Protein AF-D7GNT5-F1 (afdb_monomer_lite)

Foldseek 3Di:
DFQAPDVVDALPLVLQDPDDPPPDPDPVSQWDQHGPRDTDGDLHADDPPPDDRLVSQQVSVVVCVVNVVPVPDPDDDDDADPPDDDPSSCCCVVVVVDPDDDDDD

pLDDT: mean 71.59, std 17.7, range [32.31, 88.5]

Radius of gyration: 14.23 Å; chains: 1; bounding box: 38×40×34 Å

Sequence (105 aa):
PGSSCTPRRRTPSSAWRPRRAASRISSSRTMKMGYKDIKCVESGGPEPGVGCAGRGVITSINFLEENGAYEDIDYVSYDVLGDVVCGGFAMPIRENKAQEIYIVM

Secondary structure (DSSP, 8-state):
------TTS---GGGG--SS--S---HHHH-EE-GGG-EE-----PPTTTS-HHHHHHHHHHHHHHTTTTTT-S-------SSS--TTTTHHHHTT--S------

Structure (mmCIF, N/CA/C/O backbone):
data_AF-D7GNT5-F1
#
_entry.id   AF-D7GNT5-F1
#
loop_
_atom_site.group_PDB
_atom_site.id
_atom_site.type_symbol
_atom_site.label_atom_id
_atom_site.label_alt_id
_atom_site.label_comp_id
_atom_site.label_asym_id
_atom_site.label_entity_id
_atom_site.label_seq_id
_atom_site.pdbx_PDB_ins_code
_atom_site.Cartn_x
_atom_site.Cartn_y
_atom_site.Cartn_z
_atom_site.occupancy
_atom_site.B_iso_or_equiv
_atom_site.auth_seq_id
_atom_site.auth_comp_id
_atom_site.auth_asym_id
_atom_site.auth_atom_id
_atom_site.pdbx_PDB_model_num
ATOM 1 N N . PRO A 1 1 ? -25.714 8.168 -2.399 1.00 34.19 1 PRO A N 1
ATOM 2 C CA . PRO A 1 1 ? -25.724 7.609 -1.027 1.00 34.19 1 PRO A CA 1
ATOM 3 C C . PRO A 1 1 ? -24.938 6.287 -0.979 1.00 34.19 1 PRO A C 1
ATOM 5 O O . PRO A 1 1 ? -25.417 5.276 -1.475 1.00 34.19 1 PRO A O 1
ATOM 8 N N . GLY A 1 2 ? -23.699 6.328 -0.481 1.00 35.97 2 GLY A N 1
ATOM 9 C CA . GLY A 1 2 ? -22.806 5.164 -0.404 1.00 35.97 2 GLY A CA 1
ATOM 10 C C . GLY A 1 2 ? -21.451 5.445 -1.044 1.00 35.97 2 GLY A C 1
ATOM 11 O O . GLY A 1 2 ? -21.226 5.135 -2.211 1.00 35.97 2 GLY A O 1
ATOM 12 N N . SER A 1 3 ? -20.564 6.076 -0.280 1.00 42.72 3 SER A N 1
ATOM 13 C CA . SER A 1 3 ? -19.150 6.316 -0.571 1.00 42.72 3 SER A CA 1
ATOM 14 C C . SER A 1 3 ? -18.362 5.004 -0.597 1.00 42.72 3 SER A C 1
ATOM 16 O O . SER A 1 3 ? -17.497 4.775 0.231 1.00 42.72 3 SER A O 1
ATOM 18 N N . SER A 1 4 ? -18.641 4.095 -1.526 1.00 38.69 4 SER A N 1
ATOM 19 C CA . SER A 1 4 ? -17.766 2.939 -1.709 1.00 38.69 4 SER A CA 1
ATOM 20 C C . SER A 1 4 ? -16.433 3.415 -2.295 1.00 38.69 4 SER A C 1
ATOM 22 O O . SER A 1 4 ? -16.408 4.072 -3.343 1.00 38.69 4 SER A O 1
ATOM 24 N N . CYS A 1 5 ? -15.316 3.075 -1.640 1.00 47.84 5 CYS A N 1
ATOM 25 C CA . CYS A 1 5 ? -14.009 2.987 -2.295 1.00 47.84 5 CYS A CA 1
ATOM 26 C C . CYS A 1 5 ? -14.102 1.877 -3.348 1.00 47.84 5 CYS A C 1
ATOM 28 O O . CYS A 1 5 ? -13.650 0.759 -3.158 1.00 47.84 5 CYS A O 1
ATOM 30 N N . THR A 1 6 ? -14.818 2.145 -4.433 1.00 43.84 6 THR A N 1
ATOM 31 C CA . THR A 1 6 ? -14.831 1.288 -5.609 1.00 43.84 6 THR A CA 1
ATOM 32 C C . THR A 1 6 ? -13.571 1.594 -6.417 1.00 43.84 6 THR A C 1
ATOM 34 O O . THR A 1 6 ? -13.186 2.766 -6.495 1.00 43.84 6 THR A O 1
ATOM 37 N N . PRO A 1 7 ? -12.982 0.608 -7.120 1.00 42.84 7 PRO A N 1
ATOM 38 C CA . PRO A 1 7 ? -11.807 0.799 -7.988 1.00 42.84 7 PRO A CA 1
ATOM 39 C C . PRO A 1 7 ? -11.959 1.915 -9.048 1.00 42.84 7 PRO A C 1
ATOM 41 O O . PRO A 1 7 ? -10.994 2.325 -9.694 1.00 42.84 7 PRO A O 1
ATOM 44 N N . ARG A 1 8 ? -13.188 2.420 -9.247 1.00 34.34 8 ARG A N 1
ATOM 45 C CA . ARG A 1 8 ? -13.542 3.532 -10.141 1.00 34.34 8 ARG A CA 1
ATOM 46 C C . ARG A 1 8 ? -13.355 4.930 -9.535 1.00 34.34 8 ARG A C 1
ATOM 48 O O . ARG A 1 8 ? -13.261 5.884 -10.301 1.00 34.34 8 ARG A O 1
ATOM 55 N N . ARG A 1 9 ? -13.285 5.095 -8.207 1.00 42.41 9 ARG A N 1
ATOM 56 C CA . ARG A 1 9 ? -13.060 6.398 -7.541 1.00 42.41 9 ARG A CA 1
ATOM 57 C C . ARG A 1 9 ? -11.678 6.459 -6.893 1.00 42.41 9 ARG A C 1
ATOM 59 O O . ARG A 1 9 ? -11.554 6.734 -5.703 1.00 42.41 9 ARG A O 1
ATOM 66 N N . ARG A 1 10 ? -10.641 6.267 -7.713 1.00 47.25 10 ARG A N 1
ATOM 67 C CA . ARG A 1 10 ? -9.232 6.419 -7.320 1.00 47.25 10 ARG A CA 1
ATOM 68 C C . ARG A 1 10 ? -9.016 7.740 -6.569 1.00 47.25 10 ARG A C 1
ATOM 70 O O . ARG A 1 10 ? -9.632 8.771 -6.889 1.00 47.25 10 ARG A O 1
ATOM 77 N N . THR A 1 11 ? -8.173 7.744 -5.540 1.00 54.84 11 THR A N 1
ATOM 78 C CA . THR A 1 11 ? -7.576 9.009 -5.091 1.00 54.84 11 THR A CA 1
ATOM 79 C C . THR A 1 11 ? -6.776 9.570 -6.277 1.00 54.84 11 THR A C 1
ATOM 81 O O . THR A 1 11 ? -6.310 8.808 -7.131 1.00 54.84 11 THR A O 1
ATOM 84 N N . PRO A 1 12 ? -6.719 10.897 -6.461 1.00 50.97 12 PRO A N 1
ATOM 85 C CA . PRO A 1 12 ? -6.016 11.458 -7.605 1.00 50.97 12 PRO A CA 1
ATOM 86 C C . PRO A 1 12 ? -4.539 11.044 -7.541 1.00 50.97 12 PRO A C 1
ATOM 88 O O . PRO A 1 12 ? -3.802 11.515 -6.682 1.00 50.97 12 PRO A O 1
ATOM 91 N N . SER A 1 13 ? -4.094 10.190 -8.470 1.00 47.94 13 SER A N 1
ATOM 92 C CA . SER A 1 13 ? -2.691 9.754 -8.591 1.00 47.94 13 SER A CA 1
ATOM 93 C C . SER A 1 13 ? -1.727 10.926 -8.817 1.00 47.94 13 SER A C 1
ATOM 95 O O . SER A 1 13 ? -0.528 10.818 -8.573 1.00 47.94 13 SER A O 1
ATOM 97 N N . SER A 1 14 ? -2.256 12.083 -9.228 1.00 47.12 14 SER A N 1
ATOM 98 C CA . SER A 1 14 ? -1.528 13.348 -9.305 1.00 47.12 14 SER A CA 1
ATOM 99 C C . SER A 1 14 ? -1.063 13.885 -7.947 1.00 47.12 14 SER A C 1
ATOM 101 O O . SER A 1 14 ? -0.175 14.735 -7.933 1.00 47.12 14 SER A O 1
ATOM 103 N N . ALA A 1 15 ? -1.595 13.385 -6.825 1.00 49.44 15 ALA A N 1
ATOM 104 C CA . ALA A 1 15 ? -1.106 13.708 -5.485 1.00 49.44 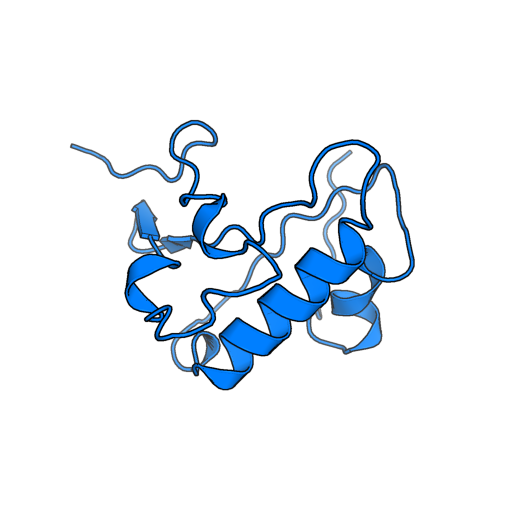15 ALA A CA 1
ATOM 105 C C . ALA A 1 15 ? 0.327 13.203 -5.237 1.00 49.44 15 ALA A C 1
ATOM 107 O O . ALA A 1 15 ? 1.013 13.756 -4.390 1.00 49.44 15 ALA A O 1
ATOM 108 N N . TRP A 1 16 ? 0.805 12.217 -6.006 1.00 49.56 16 TRP A N 1
ATOM 109 C CA . TRP A 1 16 ? 2.090 11.543 -5.780 1.00 49.56 16 TRP A CA 1
ATOM 110 C C . TRP A 1 16 ? 3.151 11.815 -6.859 1.00 49.56 16 TRP A C 1
ATOM 112 O O . TRP A 1 16 ? 4.133 11.084 -6.961 1.00 49.56 16 TRP A O 1
ATOM 122 N N . ARG A 1 17 ? 2.994 12.859 -7.694 1.00 46.66 17 ARG A N 1
ATOM 123 C CA . ARG A 1 17 ? 3.966 13.172 -8.764 1.00 46.66 17 ARG A CA 1
ATOM 124 C C . ARG A 1 17 ? 5.349 13.545 -8.187 1.00 46.66 17 ARG A C 1
ATOM 126 O O . ARG A 1 17 ? 5.480 14.591 -7.546 1.00 46.66 17 ARG A O 1
ATOM 133 N N . PRO A 1 18 ? 6.420 12.782 -8.485 1.00 47.06 18 PRO A N 1
ATOM 134 C CA . PRO A 1 18 ? 7.756 13.090 -8.003 1.00 47.06 18 PRO A CA 1
ATOM 135 C C . PRO A 1 18 ? 8.441 14.070 -8.965 1.00 47.06 18 PRO A C 1
ATOM 137 O O . PRO A 1 18 ? 8.994 13.655 -9.979 1.00 47.06 18 PRO A O 1
ATOM 140 N N . ARG A 1 19 ? 8.382 15.370 -8.636 1.00 40.97 19 ARG A N 1
ATOM 141 C CA . ARG A 1 19 ? 9.358 16.462 -8.905 1.00 40.97 19 ARG A CA 1
ATOM 142 C C . ARG A 1 19 ? 8.626 17.806 -9.097 1.00 40.97 19 ARG A C 1
ATOM 144 O O . ARG A 1 19 ? 7.865 17.977 -10.040 1.00 40.97 19 ARG A O 1
ATOM 151 N N . ARG A 1 20 ? 8.960 18.766 -8.218 1.00 32.34 20 ARG A N 1
ATOM 152 C CA . ARG A 1 20 ? 8.635 20.219 -8.179 1.00 32.34 20 ARG A CA 1
ATOM 153 C C . ARG A 1 20 ? 7.404 20.737 -7.416 1.00 32.34 20 ARG A C 1
ATOM 155 O O . ARG A 1 20 ? 7.358 21.941 -7.209 1.00 32.34 20 ARG A O 1
ATOM 162 N N . ALA A 1 21 ? 6.490 19.914 -6.903 1.00 35.72 21 ALA A N 1
ATOM 163 C CA . ALA A 1 21 ? 5.330 20.416 -6.139 1.00 35.72 21 ALA A CA 1
ATOM 164 C C . ALA A 1 21 ? 5.177 19.772 -4.748 1.00 35.72 21 ALA A C 1
ATOM 166 O O . ALA A 1 21 ? 4.081 19.415 -4.336 1.00 35.72 21 ALA A O 1
ATOM 167 N N . ALA A 1 22 ? 6.280 19.634 -4.007 1.00 40.44 22 ALA A N 1
ATOM 168 C CA . ALA A 1 22 ? 6.268 19.201 -2.604 1.00 40.44 22 ALA A CA 1
ATOM 169 C C . ALA A 1 22 ? 5.886 20.339 -1.629 1.00 40.44 22 ALA A C 1
ATOM 171 O O . ALA A 1 22 ? 6.259 20.319 -0.460 1.00 40.44 22 ALA A O 1
ATOM 172 N N . SER A 1 23 ? 5.163 21.362 -2.087 1.00 32.31 23 SER A N 1
ATOM 173 C CA . SER A 1 23 ? 4.596 22.386 -1.213 1.00 32.31 23 SER A CA 1
ATOM 174 C C . SER A 1 23 ? 3.168 21.984 -0.827 1.00 32.31 23 SER A C 1
ATOM 176 O O . SER A 1 23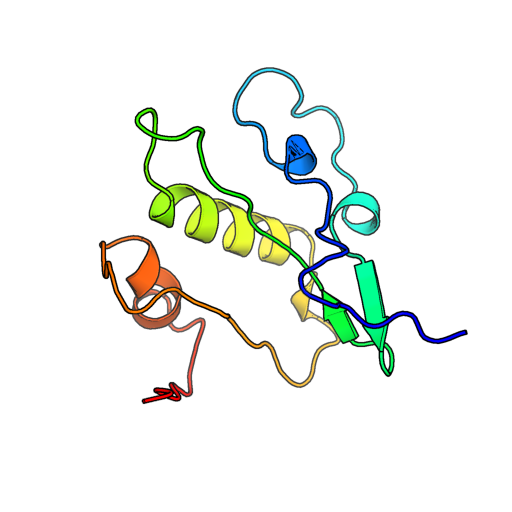 ? 2.199 22.304 -1.508 1.00 32.31 23 SER A O 1
ATOM 178 N N . ARG A 1 24 ? 3.063 21.287 0.313 1.00 32.88 24 ARG A N 1
ATOM 179 C CA . ARG A 1 24 ? 1.827 20.982 1.065 1.00 32.88 24 ARG A CA 1
ATOM 180 C C . ARG A 1 24 ? 0.839 20.020 0.390 1.00 32.88 24 ARG A C 1
ATOM 182 O O . ARG A 1 24 ? -0.281 20.393 0.040 1.00 32.88 24 ARG A O 1
ATOM 189 N N . ILE A 1 25 ? 1.195 18.739 0.330 1.00 50.97 25 ILE A N 1
ATOM 190 C CA . ILE A 1 25 ? 0.177 17.680 0.309 1.00 50.97 25 ILE A CA 1
ATOM 191 C C . ILE A 1 25 ? -0.287 17.509 1.760 1.00 50.97 25 ILE A C 1
ATOM 193 O O . ILE A 1 25 ? 0.453 17.006 2.594 1.00 50.97 25 ILE A O 1
ATOM 197 N N . SER A 1 26 ? -1.480 18.008 2.083 1.00 43.62 26 SER A N 1
ATOM 198 C CA . SER A 1 26 ? -2.125 17.728 3.371 1.00 43.62 26 SER A CA 1
ATOM 199 C C . SER A 1 26 ? -2.650 16.292 3.358 1.00 43.62 26 SER A C 1
ATOM 201 O O . SER A 1 26 ? -3.268 15.896 2.368 1.00 43.62 26 SER A O 1
ATOM 203 N N . SER A 1 27 ? -2.471 15.543 4.450 1.00 55.34 27 SER A N 1
ATOM 204 C CA . SER A 1 27 ? -2.973 14.169 4.637 1.00 55.34 27 SER A CA 1
ATOM 205 C C . SER A 1 27 ? -4.455 14.015 4.261 1.00 55.34 27 SER A C 1
ATOM 207 O O . SER A 1 27 ? -4.863 12.997 3.705 1.00 55.34 27 SER A O 1
ATOM 209 N N . SER A 1 28 ? -5.244 15.078 4.458 1.00 55.12 28 SER A N 1
ATOM 210 C CA . SER A 1 28 ? -6.669 15.160 4.101 1.00 55.12 28 SER A CA 1
ATOM 211 C C . SER A 1 28 ? -6.967 15.100 2.596 1.00 55.12 28 SER A C 1
ATOM 213 O O . SER A 1 28 ? -8.083 14.782 2.198 1.00 55.12 28 SER A O 1
ATOM 215 N N . ARG A 1 29 ? -5.990 15.414 1.737 1.00 57.94 29 ARG A N 1
ATOM 216 C CA . ARG A 1 29 ? -6.151 15.453 0.274 1.00 57.94 29 ARG A CA 1
ATOM 217 C C . ARG A 1 29 ? -5.780 14.127 -0.396 1.00 57.94 29 ARG A C 1
ATOM 219 O O . ARG A 1 29 ? -6.173 13.895 -1.542 1.00 57.94 29 ARG A O 1
ATOM 226 N N . THR A 1 30 ? -5.049 13.271 0.314 1.00 68.50 30 THR A N 1
ATOM 227 C CA . THR A 1 30 ? -4.593 11.961 -0.170 1.00 68.50 30 THR A CA 1
ATOM 228 C C . THR A 1 30 ? -5.473 10.828 0.356 1.00 68.50 30 THR A C 1
ATOM 230 O O . THR A 1 30 ? -5.738 9.884 -0.384 1.00 68.50 30 THR A O 1
ATOM 233 N N . MET A 1 31 ? -5.973 10.945 1.592 1.00 75.38 31 MET A N 1
ATOM 234 C CA . MET A 1 31 ? -6.919 10.000 2.189 1.00 75.38 31 MET A CA 1
ATOM 235 C C . MET A 1 31 ? -8.362 10.310 1.787 1.00 75.38 31 MET A C 1
ATOM 237 O O . MET A 1 31 ? -8.810 11.453 1.860 1.00 75.38 31 MET A O 1
ATOM 241 N N . LYS A 1 32 ? -9.115 9.280 1.396 1.00 81.62 32 LYS A N 1
ATOM 242 C CA . LYS A 1 32 ? -10.569 9.360 1.202 1.00 81.62 32 LYS A CA 1
ATOM 243 C C . LYS A 1 32 ? -11.278 8.438 2.185 1.00 81.62 32 LYS A C 1
ATOM 245 O O . LYS A 1 32 ? -10.872 7.293 2.345 1.00 81.62 32 LYS A O 1
ATOM 250 N N . MET A 1 33 ? -12.364 8.926 2.779 1.00 82.69 33 MET A N 1
ATOM 251 C CA . MET A 1 33 ? -13.257 8.102 3.593 1.00 82.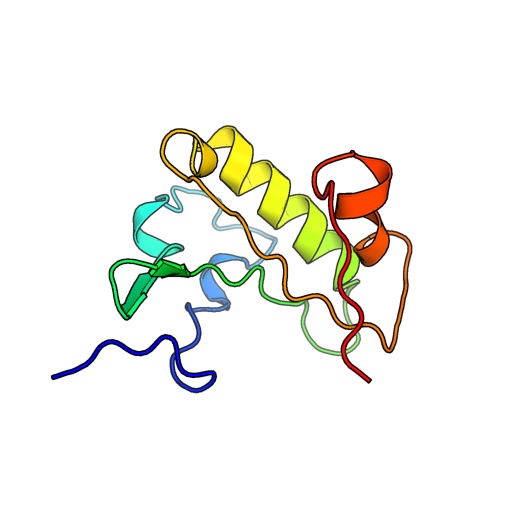69 33 MET A CA 1
ATOM 252 C C . MET A 1 33 ? -14.209 7.319 2.686 1.00 82.69 33 MET A C 1
ATOM 254 O O . MET A 1 33 ? -14.903 7.890 1.837 1.00 82.69 33 MET A O 1
ATOM 258 N N . GLY A 1 34 ? -14.178 6.002 2.841 1.00 80.56 34 GLY A N 1
ATOM 259 C CA . GLY A 1 34 ? -14.928 5.024 2.076 1.00 80.56 34 GLY A CA 1
ATOM 260 C C . GLY A 1 34 ? -16.211 4.571 2.766 1.00 80.56 34 GLY A C 1
ATOM 261 O O . GLY A 1 34 ? -16.903 5.335 3.439 1.00 80.56 34 GLY A O 1
ATOM 262 N N . TYR A 1 35 ? -16.562 3.307 2.536 1.00 82.94 35 TYR A N 1
ATOM 263 C CA . TYR A 1 35 ? -17.716 2.670 3.157 1.00 82.94 35 TYR A CA 1
ATOM 264 C C . TYR A 1 35 ? -17.366 2.328 4.603 1.00 82.94 35 TYR A C 1
ATOM 266 O O . TYR A 1 35 ? -16.243 1.901 4.846 1.00 82.94 35 TYR A O 1
ATOM 274 N N . LYS A 1 36 ? -18.308 2.492 5.542 1.00 84.31 36 LYS A N 1
ATOM 275 C CA . LYS A 1 36 ? -18.079 2.236 6.979 1.00 84.31 36 LYS A CA 1
ATOM 276 C C . LYS A 1 36 ? -16.810 2.917 7.518 1.00 84.31 36 LYS A C 1
ATOM 278 O O . LYS A 1 36 ? -16.036 2.299 8.235 1.00 84.31 36 LYS A O 1
ATOM 283 N N . ASP A 1 37 ? -16.575 4.160 7.101 1.00 81.06 37 ASP A N 1
ATOM 284 C CA . ASP A 1 37 ? -15.439 4.970 7.552 1.00 81.06 37 ASP A CA 1
ATOM 285 C C . ASP A 1 37 ? -14.048 4.364 7.284 1.00 81.06 37 ASP A C 1
ATOM 287 O O . ASP A 1 37 ? -13.056 4.739 7.906 1.00 81.06 37 ASP A O 1
ATOM 291 N N . ILE A 1 38 ? -13.940 3.472 6.294 1.00 83.00 38 ILE A N 1
ATOM 292 C CA . ILE A 1 38 ? -12.650 2.928 5.862 1.00 83.00 38 ILE A CA 1
ATOM 293 C C . ILE A 1 38 ? -11.815 4.043 5.223 1.00 83.00 38 ILE A C 1
ATOM 295 O O . ILE A 1 38 ? -12.229 4.658 4.238 1.00 83.00 38 ILE A O 1
ATOM 299 N N . LYS A 1 39 ? -10.616 4.285 5.755 1.00 84.88 39 LYS A N 1
ATOM 300 C CA . LYS A 1 39 ? -9.640 5.228 5.195 1.00 84.88 39 LYS A CA 1
ATOM 301 C C . LYS A 1 39 ? -8.929 4.574 4.005 1.00 84.88 39 LYS A C 1
ATOM 303 O O . LYS A 1 39 ? -8.213 3.594 4.174 1.00 84.88 39 LYS A O 1
ATOM 308 N N . CYS A 1 40 ? -9.111 5.117 2.804 1.00 84.88 40 CYS A N 1
ATOM 309 C CA . CYS A 1 40 ? -8.493 4.612 1.576 1.00 84.88 40 CYS A CA 1
ATOM 310 C C . CYS A 1 40 ? -7.394 5.559 1.086 1.00 84.88 40 CYS A C 1
ATOM 312 O O . CYS A 1 40 ? -7.607 6.774 0.982 1.00 84.88 40 CYS A O 1
ATOM 314 N N . VAL A 1 41 ? -6.245 4.991 0.717 1.00 84.44 41 VAL A N 1
ATOM 315 C CA . VAL A 1 41 ? -5.117 5.693 0.093 1.00 84.44 41 VAL A CA 1
ATOM 316 C C . VAL A 1 41 ? -4.646 4.894 -1.112 1.00 84.44 41 VAL A C 1
ATOM 318 O O . VAL A 1 41 ? -4.597 3.673 -1.067 1.00 84.44 41 VAL A O 1
ATOM 321 N N . GLU A 1 42 ? -4.257 5.599 -2.170 1.00 85.06 42 GLU A N 1
ATOM 322 C CA . GLU A 1 42 ? -3.519 5.010 -3.288 1.00 85.06 42 GLU A CA 1
ATOM 323 C C . GLU A 1 42 ? -2.134 5.643 -3.309 1.00 85.06 42 GLU A C 1
ATOM 325 O O . GLU A 1 42 ? -2.018 6.872 -3.252 1.00 85.06 42 GLU A O 1
ATOM 330 N N . SER A 1 43 ? -1.102 4.812 -3.426 1.00 80.44 43 SER A N 1
ATOM 331 C CA . SER A 1 43 ? 0.292 5.236 -3.613 1.00 80.44 43 SER A CA 1
ATOM 332 C C . SER A 1 43 ? 0.526 5.886 -4.979 1.00 80.44 43 SER A C 1
ATOM 334 O O . SER A 1 43 ? 1.393 6.741 -5.145 1.00 80.44 43 SER A O 1
ATOM 336 N N . GLY A 1 44 ? -0.267 5.488 -5.978 1.00 78.56 44 GLY A N 1
ATOM 337 C CA . GLY A 1 44 ? -0.004 5.819 -7.371 1.00 78.56 44 GLY A CA 1
ATOM 338 C C . GLY A 1 44 ? 1.207 5.061 -7.929 1.00 78.56 44 GLY A C 1
ATOM 339 O O . GLY A 1 44 ? 1.961 4.397 -7.222 1.00 78.56 44 GLY A O 1
ATOM 340 N N . GLY A 1 45 ? 1.385 5.146 -9.243 1.00 77.81 45 GLY A N 1
ATOM 341 C CA . GLY A 1 45 ? 2.494 4.514 -9.948 1.00 77.81 45 GLY A CA 1
ATOM 342 C C . GLY A 1 45 ? 3.226 5.518 -10.834 1.00 77.81 45 GLY A C 1
ATOM 343 O O . GLY A 1 45 ? 2.651 6.550 -11.198 1.00 77.81 45 GLY A O 1
ATOM 344 N N . PRO A 1 46 ? 4.490 5.241 -11.190 1.00 78.94 46 PRO A N 1
ATOM 345 C CA . PRO A 1 46 ? 5.185 6.013 -12.209 1.00 78.94 46 PRO A CA 1
ATOM 346 C C . PRO A 1 46 ? 4.470 5.886 -13.560 1.00 78.94 46 PRO A C 1
ATOM 348 O O . PRO A 1 46 ? 3.708 4.946 -13.794 1.00 78.94 46 PRO A O 1
ATOM 351 N N . GLU A 1 47 ? 4.740 6.822 -14.468 1.00 81.25 47 GLU A N 1
ATOM 352 C CA . GLU A 1 47 ? 4.287 6.689 -15.852 1.00 81.25 47 GLU A CA 1
ATOM 353 C C . GLU A 1 47 ? 4.838 5.389 -16.476 1.00 81.25 47 GLU A C 1
ATOM 355 O O . GLU A 1 47 ? 5.977 4.998 -16.172 1.00 81.25 47 GLU A O 1
ATOM 360 N N . PRO A 1 48 ? 4.048 4.701 -17.327 1.00 81.31 48 PRO A N 1
ATOM 361 C CA . PRO A 1 48 ? 4.462 3.447 -17.945 1.00 81.31 48 PRO A CA 1
ATOM 362 C C . PRO A 1 4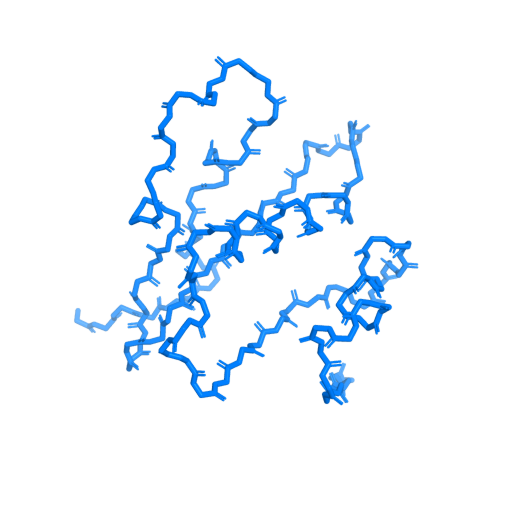8 ? 5.821 3.580 -18.642 1.00 81.31 48 PRO A C 1
ATOM 364 O O . PRO A 1 48 ? 6.015 4.462 -19.473 1.00 81.31 48 PRO A O 1
ATOM 367 N N . GLY A 1 49 ? 6.767 2.708 -18.288 1.00 80.75 49 GLY A N 1
ATOM 368 C CA . GLY A 1 49 ? 8.108 2.676 -18.883 1.00 80.75 49 GLY A CA 1
ATOM 369 C C . GLY A 1 49 ? 9.139 3.649 -18.292 1.00 80.75 49 GLY A C 1
ATOM 370 O O . GLY A 1 49 ? 10.283 3.623 -18.731 1.00 80.75 49 GLY A O 1
ATOM 371 N N . VAL A 1 50 ? 8.786 4.478 -17.296 1.00 82.19 50 VAL A N 1
ATOM 372 C CA . VAL A 1 50 ? 9.683 5.538 -16.774 1.00 82.19 50 VAL A CA 1
ATOM 373 C C . VAL A 1 50 ? 10.218 5.258 -15.360 1.00 82.19 50 VAL A C 1
ATOM 375 O O . VAL A 1 50 ? 11.245 5.811 -14.967 1.00 82.19 50 VAL A O 1
ATOM 378 N N . GLY A 1 51 ? 9.568 4.402 -14.564 1.00 79.56 51 GLY A N 1
ATOM 379 C CA . GLY A 1 51 ? 9.965 4.204 -13.166 1.00 79.56 51 GLY A CA 1
ATOM 380 C C . GLY A 1 51 ? 9.602 2.855 -12.555 1.00 79.56 51 GLY A C 1
ATOM 381 O O . GLY A 1 51 ? 9.011 1.991 -13.195 1.00 79.56 51 GLY A O 1
ATOM 382 N N . CYS A 1 52 ? 9.948 2.695 -11.273 1.00 81.50 52 CYS A N 1
ATOM 383 C CA . CYS A 1 52 ? 9.663 1.498 -10.482 1.00 81.50 52 CYS A CA 1
ATOM 384 C C . CYS A 1 52 ? 8.452 1.725 -9.568 1.00 81.50 52 CYS A C 1
ATOM 386 O O . CYS A 1 52 ? 8.523 2.529 -8.636 1.00 81.50 52 CYS A O 1
ATOM 388 N N . ALA A 1 53 ? 7.366 0.985 -9.807 1.00 81.56 53 ALA A N 1
ATOM 389 C CA . ALA A 1 53 ? 6.164 1.025 -8.971 1.00 81.56 53 ALA A CA 1
ATOM 390 C C . ALA A 1 53 ? 6.470 0.685 -7.503 1.00 81.56 53 ALA A C 1
ATOM 392 O O . ALA A 1 53 ? 5.996 1.373 -6.603 1.00 81.56 53 ALA A O 1
ATOM 393 N N . GLY A 1 54 ? 7.366 -0.281 -7.265 1.00 81.31 54 GLY A N 1
ATOM 394 C CA . GLY A 1 54 ? 7.787 -0.660 -5.917 1.00 81.31 54 GLY A CA 1
ATOM 395 C C . GLY A 1 54 ? 8.393 0.500 -5.121 1.00 81.31 54 GLY A C 1
ATOM 396 O O . GLY A 1 54 ? 8.132 0.620 -3.931 1.00 81.31 54 GLY A O 1
ATOM 397 N N . ARG A 1 55 ? 9.136 1.417 -5.760 1.00 83.00 55 ARG A N 1
ATOM 398 C CA . ARG A 1 55 ? 9.675 2.602 -5.064 1.00 83.00 55 ARG A CA 1
ATOM 399 C C . ARG A 1 55 ? 8.566 3.573 -4.648 1.00 83.00 55 ARG A C 1
ATOM 401 O O . ARG A 1 55 ? 8.667 4.175 -3.586 1.00 83.00 55 ARG A O 1
ATOM 408 N N . GLY A 1 56 ? 7.515 3.695 -5.461 1.00 83.12 56 GLY A N 1
ATOM 409 C CA . GLY A 1 56 ? 6.337 4.504 -5.141 1.00 83.12 56 GLY A CA 1
ATOM 410 C C . GLY A 1 56 ? 5.597 3.987 -3.907 1.00 83.12 56 GLY A C 1
ATOM 411 O O . GLY A 1 56 ? 5.242 4.780 -3.038 1.00 83.12 56 GLY A O 1
ATOM 412 N N . VAL A 1 57 ? 5.452 2.664 -3.781 1.00 83.38 57 VAL A N 1
ATOM 413 C CA . VAL A 1 57 ? 4.823 2.025 -2.612 1.00 83.38 57 VAL A CA 1
ATOM 414 C C . VAL A 1 57 ? 5.593 2.338 -1.328 1.00 83.38 57 VAL A C 1
ATOM 416 O O . VAL A 1 57 ? 4.997 2.840 -0.381 1.00 83.38 57 VAL A O 1
ATOM 419 N N . ILE A 1 58 ? 6.918 2.148 -1.321 1.00 84.69 58 ILE A N 1
ATOM 420 C CA . ILE A 1 58 ? 7.765 2.428 -0.145 1.00 84.69 58 ILE A CA 1
ATOM 421 C C . ILE A 1 58 ? 7.635 3.889 0.293 1.00 84.69 58 ILE A C 1
ATOM 423 O O . ILE A 1 58 ? 7.372 4.181 1.457 1.00 84.69 58 ILE A O 1
ATOM 427 N N . THR A 1 59 ? 7.795 4.823 -0.651 1.00 84.06 59 THR A N 1
ATOM 428 C CA . THR A 1 59 ? 7.680 6.259 -0.358 1.00 84.06 59 THR A CA 1
ATOM 429 C C . THR A 1 59 ? 6.294 6.611 0.171 1.00 84.06 59 THR A C 1
ATOM 431 O O . THR A 1 59 ? 6.177 7.476 1.035 1.00 84.06 59 THR A O 1
ATOM 434 N N . SER A 1 60 ? 5.256 5.918 -0.301 1.00 84.00 60 SER A N 1
ATOM 435 C CA . SER A 1 60 ? 3.894 6.181 0.147 1.00 84.00 60 SER A CA 1
ATOM 436 C C . SER A 1 60 ? 3.631 5.734 1.570 1.00 84.00 60 SER A C 1
ATOM 438 O O . SER A 1 60 ? 3.033 6.474 2.347 1.00 84.00 60 SER A O 1
ATOM 440 N N . ILE A 1 61 ? 4.128 4.552 1.924 1.00 85.44 61 ILE A N 1
ATOM 441 C CA . ILE A 1 61 ? 4.002 4.012 3.274 1.00 85.44 61 ILE A CA 1
ATOM 442 C C . ILE A 1 61 ? 4.753 4.900 4.271 1.00 85.44 61 ILE A C 1
ATOM 444 O O . ILE A 1 61 ? 4.179 5.264 5.294 1.00 85.44 61 ILE A O 1
ATOM 448 N N . ASN A 1 62 ? 5.988 5.298 3.949 1.00 84.94 62 ASN A N 1
ATOM 449 C CA . ASN A 1 62 ? 6.802 6.136 4.835 1.00 84.94 62 ASN A CA 1
ATOM 450 C C . ASN A 1 62 ? 6.175 7.519 5.049 1.00 84.94 62 ASN A C 1
ATOM 452 O O . ASN A 1 62 ? 6.118 8.006 6.170 1.00 84.94 62 ASN A O 1
ATOM 456 N N . PHE A 1 63 ? 5.626 8.128 3.998 1.00 85.00 63 PHE A N 1
ATOM 457 C CA . PHE A 1 63 ? 4.934 9.408 4.131 1.00 85.00 63 PHE A CA 1
ATOM 458 C C . PHE A 1 63 ? 3.670 9.304 5.000 1.00 85.00 63 PHE A C 1
ATOM 460 O O . PHE A 1 63 ? 3.390 10.210 5.778 1.00 85.00 63 PHE A O 1
ATOM 467 N N . LEU A 1 64 ? 2.889 8.223 4.889 1.00 84.31 64 LEU A N 1
ATOM 468 C CA . LEU A 1 64 ? 1.714 8.022 5.748 1.00 84.31 64 LEU A CA 1
ATOM 469 C C . LEU A 1 64 ? 2.101 7.848 7.220 1.00 84.31 64 LEU A C 1
ATOM 471 O O . LEU A 1 64 ? 1.415 8.369 8.096 1.00 84.31 64 LEU A O 1
ATOM 475 N N . GLU A 1 65 ? 3.211 7.160 7.472 1.00 84.25 65 GLU A N 1
ATOM 476 C CA . GLU A 1 65 ? 3.766 6.967 8.810 1.00 84.25 65 GLU A CA 1
ATOM 477 C C . GLU A 1 65 ? 4.229 8.289 9.430 1.00 84.25 65 GLU A C 1
ATOM 479 O O . GLU A 1 65 ? 3.806 8.630 10.530 1.00 84.25 65 GLU A O 1
ATOM 484 N N . GLU A 1 66 ? 4.992 9.096 8.685 1.00 84.75 66 GLU A N 1
ATOM 485 C CA . GLU A 1 66 ? 5.445 10.429 9.118 1.00 84.75 66 GLU A CA 1
ATOM 486 C C . GLU A 1 66 ? 4.287 11.396 9.415 1.00 84.75 66 GLU A C 1
ATOM 488 O O . GLU A 1 66 ? 4.445 12.346 10.179 1.00 84.75 66 GLU A O 1
ATOM 493 N N . ASN A 1 67 ? 3.118 11.170 8.811 1.00 83.19 67 ASN A N 1
ATOM 494 C CA . ASN A 1 67 ? 1.918 11.980 9.012 1.00 83.19 67 ASN A CA 1
ATOM 495 C C . ASN A 1 67 ? 0.938 11.385 10.042 1.00 83.19 67 ASN A C 1
ATOM 497 O O . ASN A 1 67 ? -0.195 11.864 10.124 1.00 83.19 67 ASN A O 1
ATOM 501 N N . GLY A 1 68 ? 1.335 10.347 10.789 1.00 82.94 68 GLY A N 1
ATOM 502 C CA . GLY A 1 68 ? 0.521 9.763 11.861 1.00 82.94 68 GLY A CA 1
ATOM 503 C C . GLY A 1 68 ? -0.748 9.062 11.369 1.00 82.94 68 GLY A C 1
ATOM 504 O O . GLY A 1 68 ? -1.737 8.974 12.091 1.00 82.94 68 GLY A O 1
ATOM 505 N N . ALA A 1 69 ? -0.770 8.565 10.126 1.00 82.81 69 ALA A N 1
ATOM 506 C CA . ALA A 1 69 ? -1.980 7.965 9.557 1.00 82.81 69 ALA A CA 1
ATOM 507 C C . ALA A 1 69 ? -2.438 6.687 10.289 1.00 82.81 69 ALA A C 1
ATOM 509 O O . ALA A 1 69 ? -3.592 6.294 10.129 1.00 82.81 69 ALA A O 1
ATOM 510 N N . TYR A 1 70 ? -1.556 6.059 11.075 1.00 81.75 70 TYR A N 1
ATOM 511 C CA . TYR A 1 70 ? -1.769 4.756 11.712 1.00 81.75 70 TYR A CA 1
ATOM 512 C C . TYR A 1 70 ? -2.144 4.814 13.205 1.00 81.75 70 TYR A C 1
ATOM 514 O O . TYR A 1 70 ? -2.366 3.762 13.789 1.00 81.75 70 TYR A O 1
ATOM 522 N N . GLU A 1 71 ? -2.224 5.995 13.831 1.00 81.81 71 GLU A N 1
ATOM 523 C CA . GLU A 1 71 ? -2.382 6.111 15.298 1.00 81.81 71 GLU A CA 1
ATOM 524 C C . GLU A 1 71 ? -3.754 5.637 15.828 1.00 81.81 71 GLU A C 1
ATOM 526 O O . GLU A 1 71 ? -3.827 5.130 16.942 1.00 81.81 71 GLU A O 1
ATOM 531 N N . ASP A 1 72 ? -4.813 5.709 15.011 1.00 82.88 72 ASP A N 1
ATOM 532 C CA . ASP A 1 72 ? -6.192 5.317 15.368 1.00 82.88 72 ASP A CA 1
ATOM 533 C C . ASP A 1 72 ? -6.762 4.289 14.370 1.00 82.88 72 ASP A C 1
ATOM 535 O O . ASP A 1 72 ? -7.793 4.527 13.722 1.00 82.88 72 ASP A O 1
ATOM 539 N N . ILE A 1 73 ? -6.039 3.194 14.124 1.00 84.12 73 ILE A N 1
ATOM 540 C CA . ILE A 1 73 ? -6.457 2.147 13.182 1.00 84.12 73 ILE A CA 1
ATOM 541 C C . ILE A 1 73 ? -6.233 0.760 13.792 1.00 84.12 73 ILE A C 1
ATOM 543 O O . ILE A 1 73 ? -5.117 0.421 14.166 1.00 84.12 73 ILE A O 1
ATOM 547 N N . ASP A 1 74 ? -7.282 -0.067 13.806 1.00 86.88 74 ASP A N 1
ATOM 548 C CA . ASP A 1 74 ? -7.203 -1.456 14.283 1.00 86.88 74 ASP A CA 1
ATOM 549 C C . ASP A 1 74 ? -6.559 -2.402 13.258 1.00 86.88 74 ASP A C 1
ATOM 551 O O . ASP A 1 74 ? -5.890 -3.369 13.616 1.00 86.88 74 ASP A O 1
ATOM 555 N N . TYR A 1 75 ? -6.784 -2.148 11.965 1.00 85.81 75 TYR A N 1
ATOM 556 C CA . TYR A 1 75 ? -6.291 -2.988 10.878 1.00 85.81 75 TYR A CA 1
ATOM 557 C C . TYR A 1 75 ? -5.882 -2.169 9.655 1.00 85.81 75 TYR A C 1
ATOM 559 O O . TYR A 1 75 ? -6.640 -1.327 9.166 1.00 85.81 75 TYR A O 1
ATOM 567 N N . VAL A 1 76 ? -4.702 -2.470 9.115 1.00 86.75 76 VAL A N 1
ATOM 568 C CA . VAL A 1 76 ? -4.191 -1.889 7.871 1.00 86.75 76 VAL A CA 1
ATOM 569 C C . VAL A 1 76 ? -4.055 -3.000 6.839 1.00 86.75 76 VAL A C 1
ATOM 571 O O . VAL A 1 76 ? -3.343 -3.977 7.053 1.00 86.75 76 VAL A O 1
ATOM 574 N N . SER A 1 77 ? -4.728 -2.837 5.702 1.00 87.31 77 SER A N 1
ATOM 575 C CA . SER A 1 77 ? -4.619 -3.755 4.569 1.00 87.31 77 SER A CA 1
ATOM 576 C C . SER A 1 77 ? -3.774 -3.127 3.467 1.00 87.31 77 SER A C 1
ATOM 578 O O . SER A 1 77 ? -4.046 -2.003 3.039 1.00 87.31 77 SER A O 1
ATOM 580 N N . TYR A 1 78 ? -2.766 -3.859 2.996 1.00 86.75 78 TYR A N 1
ATOM 581 C CA . TYR A 1 78 ? -1.955 -3.476 1.845 1.00 86.75 78 TYR A CA 1
ATOM 582 C C . TYR A 1 78 ? -2.339 -4.349 0.647 1.00 86.75 78 TYR A C 1
ATOM 584 O O . TYR A 1 78 ? -2.023 -5.535 0.620 1.00 86.75 78 TYR A O 1
ATOM 592 N N . ASP A 1 79 ? -3.003 -3.757 -0.345 1.00 87.12 79 ASP A N 1
ATOM 593 C CA . ASP A 1 79 ? -3.279 -4.412 -1.627 1.00 87.12 79 ASP A CA 1
ATOM 594 C C . ASP A 1 79 ? -2.048 -4.278 -2.535 1.00 87.12 79 ASP A C 1
ATOM 596 O O . ASP A 1 79 ? -1.695 -3.185 -2.991 1.00 87.12 79 ASP A O 1
ATOM 600 N N . VAL A 1 80 ? -1.331 -5.386 -2.722 1.00 82.94 80 VAL A N 1
ATOM 601 C CA . VAL A 1 80 ? -0.062 -5.438 -3.449 1.00 82.94 80 VAL A CA 1
ATOM 602 C C . VAL A 1 80 ? -0.172 -6.424 -4.607 1.00 82.94 80 VAL A C 1
ATOM 604 O O . VAL A 1 80 ? -0.613 -7.556 -4.437 1.00 82.94 80 VAL A O 1
ATOM 607 N N . LEU A 1 81 ? 0.300 -6.009 -5.786 1.00 81.81 81 LEU A N 1
ATOM 608 C CA . LEU A 1 81 ? 0.367 -6.870 -6.967 1.00 81.81 81 LEU A CA 1
ATOM 609 C C . LEU A 1 81 ? 1.355 -8.028 -6.740 1.00 81.81 81 LEU A C 1
ATOM 611 O O . LEU A 1 81 ? 2.554 -7.800 -6.574 1.00 81.81 81 LEU A O 1
ATOM 615 N N . GLY A 1 82 ? 0.852 -9.264 -6.784 1.00 79.81 82 GLY A N 1
ATOM 616 C CA . GLY A 1 82 ? 1.655 -10.488 -6.658 1.00 79.81 82 GLY A CA 1
ATOM 617 C C . GLY A 1 82 ? 2.390 -10.909 -7.938 1.00 79.81 82 GLY A C 1
ATOM 618 O O . GLY A 1 82 ? 3.346 -11.674 -7.863 1.00 79.81 82 GLY A O 1
ATOM 619 N N . ASP A 1 83 ? 1.993 -10.380 -9.100 1.00 80.94 83 ASP A N 1
ATOM 620 C CA . ASP A 1 83 ? 2.525 -10.800 -10.408 1.00 80.94 83 ASP A CA 1
ATOM 621 C C . ASP A 1 83 ? 3.996 -10.418 -10.618 1.00 80.94 83 ASP A C 1
ATOM 623 O O . ASP A 1 83 ? 4.741 -11.098 -11.324 1.00 80.94 83 ASP A O 1
ATOM 627 N N . VAL A 1 84 ? 4.428 -9.300 -10.025 1.00 69.06 84 VAL A N 1
ATOM 628 C CA . VAL A 1 84 ? 5.772 -8.745 -10.217 1.00 69.06 84 VAL A CA 1
ATOM 629 C C . VAL A 1 84 ? 6.371 -8.393 -8.862 1.00 69.06 84 VAL A C 1
ATOM 631 O O . VAL A 1 84 ? 6.336 -7.248 -8.412 1.00 69.06 84 VAL A O 1
ATOM 634 N N . VAL A 1 85 ? 6.959 -9.388 -8.202 1.00 71.19 85 VAL A N 1
ATOM 635 C CA . VAL A 1 85 ? 7.562 -9.214 -6.875 1.00 71.19 85 VAL A CA 1
ATOM 636 C C . VAL A 1 85 ? 8.973 -8.634 -7.006 1.00 71.19 85 VAL A C 1
ATOM 638 O O . VAL A 1 85 ? 9.978 -9.342 -6.995 1.00 71.19 85 VAL A O 1
ATOM 641 N N . CYS A 1 86 ? 9.068 -7.313 -7.151 1.00 77.88 86 CYS A N 1
ATOM 642 C CA . CYS A 1 86 ? 10.341 -6.602 -7.040 1.00 77.88 86 CYS A CA 1
ATOM 643 C C . CYS A 1 86 ? 10.631 -6.218 -5.579 1.00 77.88 86 CYS A C 1
ATOM 645 O O . CYS A 1 86 ? 9.738 -6.196 -4.731 1.00 77.88 86 CYS A O 1
ATOM 647 N N . GLY A 1 87 ? 11.883 -5.865 -5.266 1.00 75.00 87 GLY A N 1
ATOM 648 C CA . GLY A 1 87 ? 12.311 -5.570 -3.889 1.00 75.00 87 GLY A CA 1
ATOM 649 C C . GLY A 1 87 ? 11.509 -4.476 -3.166 1.00 75.00 87 GLY A C 1
ATOM 650 O O . GLY A 1 87 ? 11.516 -4.456 -1.940 1.00 75.00 87 GLY A O 1
ATOM 651 N N . GLY A 1 88 ? 10.801 -3.606 -3.897 1.00 75.81 88 GLY A N 1
ATOM 652 C CA . GLY A 1 88 ? 9.923 -2.597 -3.299 1.00 75.81 88 GLY A CA 1
ATOM 653 C C . GLY A 1 88 ? 8.549 -3.115 -2.871 1.00 75.81 88 GLY A C 1
ATOM 654 O O . GLY A 1 88 ? 8.006 -2.616 -1.896 1.00 75.81 88 GLY A O 1
ATOM 655 N N . PHE A 1 89 ? 8.012 -4.147 -3.524 1.00 71.75 89 PHE A N 1
ATOM 656 C CA . PHE A 1 89 ? 6.746 -4.770 -3.114 1.00 71.75 89 PHE A CA 1
ATOM 657 C C . PHE A 1 89 ? 6.913 -5.719 -1.924 1.00 71.75 89 PHE A C 1
ATOM 659 O O . PHE A 1 89 ? 5.971 -5.940 -1.177 1.00 71.75 89 PHE A O 1
ATOM 666 N N . ALA A 1 90 ? 8.132 -6.218 -1.699 1.00 78.69 90 ALA A N 1
ATOM 667 C CA . ALA A 1 90 ? 8.483 -6.984 -0.506 1.00 78.69 90 ALA A CA 1
ATOM 668 C C . ALA A 1 90 ? 8.775 -6.102 0.725 1.00 78.69 90 ALA A C 1
ATOM 670 O O . ALA A 1 90 ? 9.059 -6.633 1.796 1.00 78.69 90 ALA A O 1
ATOM 671 N N . MET A 1 91 ? 8.750 -4.770 0.596 1.00 81.56 91 MET A N 1
ATOM 672 C CA . MET A 1 91 ? 9.072 -3.856 1.698 1.00 81.56 91 MET A CA 1
ATOM 673 C C . MET A 1 91 ? 8.135 -3.990 2.911 1.00 81.56 91 MET A C 1
ATOM 675 O O . MET A 1 91 ? 8.674 -4.052 4.015 1.00 81.56 91 MET A O 1
ATOM 679 N N . PRO A 1 92 ? 6.801 -4.151 2.767 1.00 78.25 92 PRO A N 1
ATOM 680 C CA . PRO A 1 92 ? 5.929 -4.375 3.922 1.00 78.25 92 PRO A CA 1
ATOM 681 C C . PRO A 1 92 ? 6.331 -5.602 4.752 1.00 78.25 92 PRO A C 1
ATOM 683 O O . PRO A 1 92 ? 6.241 -5.576 5.975 1.00 78.25 92 PRO A O 1
ATOM 686 N N . ILE A 1 93 ? 6.841 -6.648 4.094 1.00 80.56 93 ILE A N 1
ATOM 687 C CA . ILE A 1 93 ? 7.340 -7.867 4.744 1.00 80.56 93 ILE A CA 1
ATOM 688 C C . ILE A 1 93 ? 8.723 -7.615 5.364 1.00 80.56 93 ILE A C 1
ATOM 690 O O . ILE A 1 93 ? 8.971 -7.970 6.510 1.00 80.56 93 ILE A O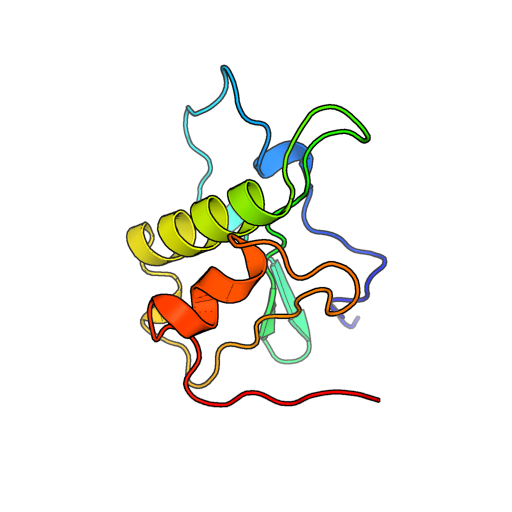 1
ATOM 694 N N . ARG A 1 94 ? 9.639 -6.984 4.618 1.00 79.25 94 ARG A N 1
ATOM 695 C CA . ARG A 1 94 ? 11.031 -6.757 5.052 1.00 79.25 94 ARG A CA 1
ATOM 696 C C . ARG A 1 94 ? 11.154 -5.790 6.225 1.00 79.25 94 ARG A C 1
ATOM 698 O O . ARG A 1 94 ? 12.038 -5.968 7.053 1.00 79.25 94 ARG A O 1
ATOM 705 N N . GLU A 1 95 ? 10.298 -4.775 6.281 1.00 82.00 95 GLU A N 1
ATOM 706 C CA . GLU A 1 95 ? 10.287 -3.771 7.350 1.00 82.00 95 GLU A CA 1
ATOM 707 C C . GLU A 1 95 ? 9.309 -4.121 8.482 1.00 82.00 95 GLU A C 1
ATOM 709 O O . GLU A 1 95 ? 9.051 -3.286 9.341 1.00 82.00 95 GLU A O 1
ATOM 714 N N . ASN A 1 96 ? 8.776 -5.352 8.509 1.00 80.81 96 ASN A N 1
ATOM 715 C CA . ASN A 1 96 ? 7.800 -5.821 9.503 1.00 80.81 96 ASN A CA 1
ATOM 716 C C . ASN A 1 96 ? 6.547 -4.929 9.624 1.00 80.81 96 ASN A C 1
ATOM 718 O O . ASN A 1 96 ? 5.934 -4.858 10.686 1.00 80.81 96 ASN A O 1
ATOM 722 N N . LYS A 1 97 ? 6.145 -4.259 8.535 1.00 81.62 97 LYS A N 1
ATOM 723 C CA . LYS A 1 97 ? 4.918 -3.442 8.489 1.00 81.62 97 LYS A CA 1
ATOM 724 C C . LYS A 1 97 ? 3.663 -4.285 8.253 1.00 81.62 97 LYS A C 1
ATOM 726 O O . LYS A 1 97 ? 2.565 -3.849 8.575 1.00 81.62 97 LYS A O 1
ATOM 731 N N . ALA A 1 98 ? 3.817 -5.493 7.710 1.00 83.56 98 ALA A N 1
ATOM 732 C CA . ALA A 1 98 ? 2.761 -6.493 7.598 1.00 83.56 98 ALA A CA 1
ATOM 733 C C . ALA A 1 98 ? 3.128 -7.731 8.427 1.00 83.56 98 ALA A C 1
ATOM 735 O O . ALA A 1 98 ? 4.163 -8.351 8.188 1.00 83.56 98 ALA A O 1
ATOM 736 N N . GLN A 1 99 ? 2.277 -8.083 9.394 1.00 85.19 99 GLN A N 1
ATOM 737 C CA . GLN A 1 99 ? 2.473 -9.251 10.266 1.00 85.19 99 GLN A CA 1
ATOM 738 C C . GLN A 1 99 ? 1.755 -10.502 9.745 1.00 85.19 99 GLN A C 1
ATOM 740 O O . GLN A 1 99 ? 2.199 -11.619 9.993 1.00 85.19 99 GLN A O 1
ATOM 745 N N . GLU A 1 100 ? 0.673 -10.314 8.991 1.00 86.12 100 GLU A N 1
ATOM 746 C CA . GLU A 1 100 ? -0.122 -11.385 8.398 1.00 86.12 100 GLU A CA 1
ATOM 747 C C . GLU A 1 100 ? -0.181 -11.205 6.880 1.00 86.12 100 GLU A C 1
ATOM 749 O O . GLU A 1 100 ? -0.399 -10.097 6.383 1.00 86.12 100 GLU A O 1
ATOM 754 N N . ILE A 1 101 ? 0.026 -12.295 6.138 1.00 87.38 101 ILE A N 1
ATOM 755 C CA . ILE A 1 101 ? 0.037 -12.297 4.672 1.00 87.38 101 ILE A CA 1
ATOM 756 C C . ILE A 1 101 ? -1.045 -13.257 4.191 1.00 87.38 101 ILE A C 1
ATOM 758 O O . ILE A 1 101 ? -1.004 -14.450 4.486 1.00 87.38 101 ILE A O 1
ATOM 762 N N . TYR A 1 102 ? -1.979 -12.734 3.403 1.00 88.50 102 TYR A N 1
ATOM 763 C CA . TYR A 1 102 ? -3.041 -13.507 2.771 1.00 88.50 102 TYR A CA 1
ATOM 764 C C . TYR A 1 102 ? -2.806 -13.518 1.261 1.00 88.50 102 TYR A C 1
ATOM 766 O O . TYR A 1 102 ? -2.709 -12.462 0.640 1.00 88.50 102 TYR A O 1
ATOM 774 N N . ILE A 1 103 ? -2.692 -14.710 0.673 1.00 87.81 103 ILE A N 1
ATOM 775 C CA 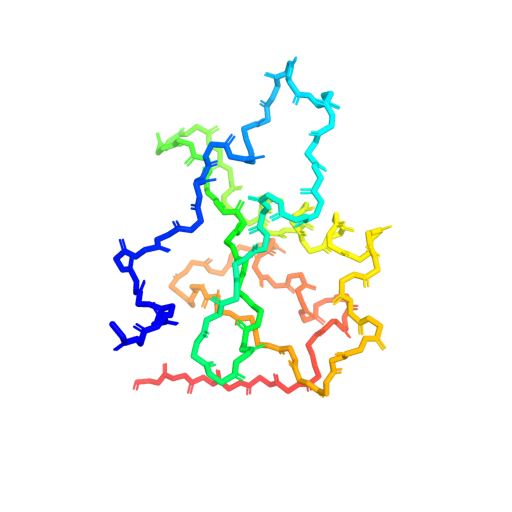. ILE A 1 103 ? -2.534 -14.880 -0.776 1.00 87.81 103 ILE A CA 1
ATOM 776 C C . ILE A 1 103 ? -3.898 -15.243 -1.353 1.00 87.81 103 ILE A C 1
ATOM 778 O O . ILE A 1 103 ? -4.471 -16.271 -0.996 1.00 87.81 103 ILE A O 1
ATOM 782 N N . VAL A 1 104 ? -4.411 -14.391 -2.238 1.00 87.44 104 VAL A N 1
ATOM 783 C CA . VAL A 1 104 ? -5.628 -14.663 -3.008 1.00 87.44 104 VAL A CA 1
ATOM 784 C C . VAL A 1 104 ? -5.210 -15.374 -4.294 1.00 87.44 104 VAL A C 1
ATOM 786 O O . VAL A 1 104 ? -4.402 -14.832 -5.049 1.00 87.44 104 VAL A O 1
ATOM 789 N N . MET A 1 105 ? -5.716 -16.591 -4.502 1.00 85.38 105 MET A N 1
ATOM 790 C CA . MET A 1 105 ? -5.479 -17.414 -5.695 1.00 85.38 105 MET A CA 1
ATOM 791 C C . MET A 1 105 ? -6.712 -17.442 -6.595 1.00 85.38 105 MET A C 1
ATOM 793 O O . MET A 1 105 ? -7.835 -17.344 -6.047 1.00 85.38 105 MET A O 1
#